Protein AF-A0A2T6B1M5-F1 (afdb_monomer_lite)

Sequence (94 aa):
MTPRPEGADEAAVIGRLITDAFATAAHSDGNEAEIVAALRASGDLLLSLVCEDGHGLTGHIAASPSPSAARRAGPVSRQSPSHRVASGRVSAML

Radius of gyration: 15.48 Å; chains: 1; bounding box: 40×31×40 Å

Structure (mmCIF, N/CA/C/O backbone):
data_AF-A0A2T6B1M5-F1
#
_entry.id   AF-A0A2T6B1M5-F1
#
loop_
_atom_site.group_PDB
_atom_site.id
_atom_site.type_symbol
_atom_site.label_atom_id
_atom_site.label_alt_id
_atom_site.label_comp_id
_atom_site.label_asym_id
_atom_site.label_entity_id
_atom_site.label_seq_id
_atom_site.pdbx_PDB_ins_code
_atom_site.Cartn_x
_atom_site.Cartn_y
_atom_site.Cartn_z
_atom_site.occupancy
_atom_site.B_iso_or_equiv
_atom_site.auth_seq_id
_atom_site.auth_comp_id
_atom_site.auth_asym_id
_atom_site.auth_atom_id
_atom_site.pdbx_PDB_model_num
ATOM 1 N N . MET A 1 1 ? -10.355 -8.125 12.110 1.00 72.19 1 MET A N 1
ATOM 2 C CA . MET A 1 1 ? -9.653 -7.526 10.963 1.00 72.19 1 MET A CA 1
ATOM 3 C C . MET A 1 1 ? -8.532 -8.472 10.572 1.00 72.19 1 MET A C 1
ATOM 5 O O . MET A 1 1 ? -7.703 -8.767 11.426 1.00 72.19 1 MET A O 1
ATOM 9 N N . THR A 1 2 ? -8.580 -9.030 9.364 1.00 89.56 2 THR A N 1
ATOM 10 C CA . THR A 1 2 ? -7.658 -10.082 8.900 1.00 89.56 2 THR A CA 1
ATOM 11 C C . THR A 1 2 ? -6.800 -9.512 7.768 1.00 89.56 2 THR A C 1
ATOM 13 O O . THR A 1 2 ? -7.390 -8.985 6.827 1.00 89.56 2 THR A O 1
ATOM 16 N N . PRO A 1 3 ? -5.457 -9.588 7.834 1.00 93.31 3 PRO A N 1
ATOM 17 C CA . PRO A 1 3 ? -4.594 -9.116 6.754 1.00 93.31 3 PRO A CA 1
ATOM 18 C C . PRO A 1 3 ? -4.849 -9.885 5.454 1.00 93.31 3 PRO A C 1
ATOM 20 O O . PRO A 1 3 ? -5.024 -11.106 5.484 1.00 93.31 3 PRO A O 1
ATOM 23 N N . ARG A 1 4 ? -4.822 -9.182 4.320 1.00 96.25 4 ARG A N 1
ATOM 24 C CA . ARG A 1 4 ? -4.945 -9.759 2.973 1.00 96.25 4 ARG A CA 1
ATOM 25 C C . ARG A 1 4 ? -3.844 -9.235 2.047 1.00 96.25 4 ARG A C 1
ATOM 27 O O . ARG A 1 4 ? -3.294 -8.175 2.334 1.00 96.25 4 ARG A O 1
ATOM 34 N N . PRO A 1 5 ? -3.522 -9.935 0.946 1.00 97.00 5 PRO A N 1
ATOM 35 C CA . PRO A 1 5 ? -2.680 -9.368 -0.102 1.00 97.00 5 PRO A CA 1
ATOM 36 C C . PRO A 1 5 ? -3.231 -8.031 -0.607 1.00 97.00 5 PRO A C 1
ATOM 38 O O . PRO A 1 5 ? -4.452 -7.835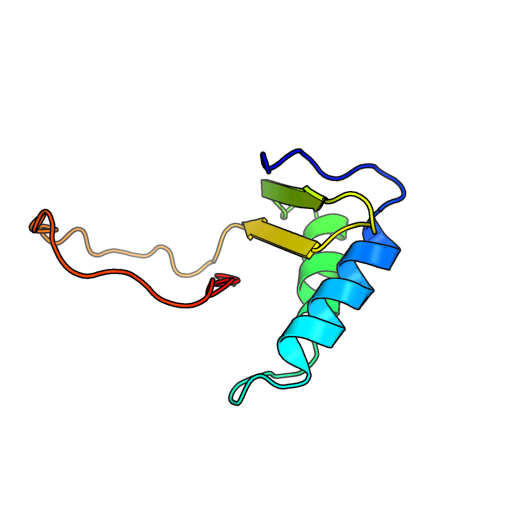 -0.657 1.00 97.00 5 PRO A O 1
ATOM 41 N N . GLU A 1 6 ? -2.328 -7.126 -0.977 1.00 95.62 6 GLU A N 1
ATOM 42 C CA . GLU A 1 6 ? -2.712 -5.908 -1.688 1.00 95.62 6 GLU A CA 1
ATOM 43 C C . GLU A 1 6 ? -3.316 -6.228 -3.064 1.00 95.62 6 GLU A C 1
ATOM 45 O O . GLU A 1 6 ? -2.941 -7.197 -3.728 1.00 95.62 6 GLU A O 1
ATOM 50 N N . GLY A 1 7 ? -4.259 -5.399 -3.493 1.00 95.25 7 GLY A N 1
ATOM 51 C CA . GLY A 1 7 ? -4.780 -5.364 -4.850 1.00 95.25 7 GLY A CA 1
ATOM 52 C C . GLY A 1 7 ? -3.870 -4.562 -5.781 1.00 95.25 7 GLY A C 1
ATOM 53 O O . GLY A 1 7 ? -3.145 -3.664 -5.350 1.00 95.25 7 GLY A O 1
ATOM 54 N N . ALA A 1 8 ? -3.947 -4.855 -7.081 1.00 91.81 8 ALA A N 1
ATOM 55 C CA . ALA A 1 8 ? -3.116 -4.208 -8.100 1.00 91.81 8 ALA A CA 1
ATOM 56 C C . ALA A 1 8 ? -3.294 -2.676 -8.148 1.00 91.81 8 ALA A C 1
ATOM 58 O O . ALA A 1 8 ? -2.336 -1.952 -8.409 1.00 91.81 8 ALA A O 1
ATOM 59 N N . ASP A 1 9 ? -4.494 -2.186 -7.830 1.00 95.06 9 ASP A N 1
ATOM 60 C CA . ASP A 1 9 ? -4.841 -0.761 -7.872 1.00 95.06 9 ASP A CA 1
ATOM 61 C C . ASP A 1 9 ? -4.648 -0.044 -6.520 1.00 95.06 9 ASP A C 1
ATOM 63 O O . ASP A 1 9 ? -4.926 1.148 -6.392 1.00 95.06 9 ASP A O 1
ATOM 67 N N . GLU A 1 10 ? -4.158 -0.743 -5.488 1.00 95.62 10 GLU A N 1
ATOM 68 C CA . GLU A 1 10 ? -4.050 -0.195 -4.127 1.00 95.62 10 GLU A CA 1
ATOM 69 C C . GLU A 1 10 ? -2.712 0.508 -3.852 1.00 95.62 10 GLU A C 1
ATOM 71 O O . GLU A 1 10 ? -2.548 1.149 -2.814 1.00 95.62 10 GLU A O 1
ATOM 76 N N . ALA A 1 11 ? -1.756 0.461 -4.784 1.00 94.81 11 ALA A N 1
ATOM 77 C CA . ALA A 1 11 ? -0.416 1.015 -4.581 1.00 94.81 11 ALA A CA 1
ATOM 78 C C . ALA A 1 11 ? -0.429 2.505 -4.181 1.00 94.81 11 ALA A C 1
ATOM 80 O O . ALA A 1 11 ? 0.342 2.923 -3.316 1.00 94.81 11 ALA A O 1
ATOM 81 N N . ALA A 1 12 ? -1.334 3.303 -4.760 1.00 95.56 12 ALA A N 1
ATOM 82 C CA . ALA A 1 12 ? -1.448 4.729 -4.452 1.00 95.56 12 ALA A CA 1
ATOM 83 C C . ALA A 1 12 ? -1.990 4.992 -3.033 1.00 95.56 12 ALA A C 1
ATOM 85 O O . ALA A 1 12 ? -1.462 5.847 -2.319 1.00 95.56 12 ALA A O 1
ATOM 86 N N . VAL A 1 13 ? -3.019 4.249 -2.603 1.00 95.81 13 VAL A N 1
ATOM 87 C CA . VAL A 1 13 ? -3.591 4.401 -1.253 1.00 95.81 13 VAL A CA 1
ATOM 88 C C . VAL A 1 13 ? -2.634 3.866 -0.185 1.00 95.81 13 VAL A C 1
ATOM 90 O O . VAL A 1 13 ? -2.500 4.475 0.872 1.00 95.81 13 VAL A O 1
ATOM 93 N N . ILE A 1 14 ? -1.889 2.802 -0.493 1.00 95.31 14 ILE A N 1
ATOM 94 C CA . ILE A 1 14 ? -0.831 2.265 0.367 1.00 95.31 14 ILE A CA 1
ATOM 95 C C . ILE A 1 14 ? 0.298 3.283 0.534 1.00 95.31 14 ILE A C 1
ATOM 97 O O . ILE A 1 14 ? 0.725 3.531 1.658 1.00 95.31 14 ILE A O 1
ATOM 101 N N . GLY A 1 15 ? 0.744 3.923 -0.552 1.00 93.94 15 GLY A N 1
ATOM 102 C CA . GLY A 1 15 ? 1.762 4.974 -0.485 1.00 93.94 15 GLY A CA 1
ATOM 103 C C . GLY A 1 15 ? 1.348 6.116 0.442 1.00 93.94 15 GLY A C 1
ATOM 104 O O . GLY A 1 15 ? 2.116 6.508 1.316 1.00 93.94 15 GLY A O 1
ATOM 105 N N . ARG A 1 16 ? 0.099 6.586 0.325 1.00 94.06 16 ARG A N 1
ATOM 106 C CA . ARG A 1 16 ? -0.444 7.614 1.222 1.00 94.06 16 ARG A CA 1
ATOM 107 C C . ARG A 1 16 ? -0.497 7.151 2.676 1.00 94.06 16 ARG A C 1
ATOM 109 O O . ARG A 1 16 ? -0.072 7.896 3.550 1.00 94.06 16 ARG A O 1
ATOM 116 N N . LEU A 1 17 ? -0.966 5.930 2.923 1.00 93.38 17 LEU A N 1
ATOM 117 C CA . LEU A 1 17 ? -1.026 5.347 4.261 1.00 93.38 17 LEU A CA 1
ATOM 118 C C . LEU A 1 17 ? 0.362 5.265 4.915 1.00 93.38 17 LEU A C 1
ATOM 120 O O . LEU A 1 17 ? 0.498 5.580 6.094 1.00 93.38 17 LEU A O 1
ATOM 124 N N . ILE A 1 18 ? 1.393 4.879 4.155 1.00 92.25 18 ILE A N 1
ATOM 125 C CA . ILE A 1 18 ? 2.782 4.855 4.630 1.00 92.25 18 ILE A CA 1
ATOM 126 C C . ILE A 1 18 ? 3.250 6.277 4.954 1.00 92.25 18 ILE A C 1
ATOM 128 O O . ILE A 1 18 ? 3.738 6.515 6.056 1.00 92.25 18 ILE A O 1
ATOM 132 N N . THR A 1 19 ? 3.060 7.236 4.042 1.00 89.94 19 THR A N 1
ATOM 133 C CA . THR A 1 19 ? 3.429 8.640 4.281 1.00 89.94 19 THR A CA 1
ATOM 134 C C . THR A 1 19 ? 2.761 9.192 5.540 1.00 89.94 19 THR A C 1
ATOM 136 O O . THR A 1 19 ? 3.440 9.775 6.381 1.00 89.94 19 THR A O 1
ATOM 139 N N . ASP A 1 20 ? 1.458 8.967 5.711 1.00 89.69 20 ASP A N 1
ATOM 140 C CA . ASP A 1 20 ? 0.706 9.456 6.868 1.00 89.69 20 ASP A CA 1
ATOM 141 C C . ASP A 1 20 ? 1.174 8.782 8.173 1.00 89.69 20 ASP A C 1
ATOM 143 O O . ASP A 1 20 ? 1.303 9.448 9.202 1.00 89.69 20 ASP A O 1
ATOM 147 N N . ALA A 1 21 ? 1.494 7.481 8.139 1.00 86.44 21 ALA A N 1
ATOM 148 C CA . ALA A 1 21 ? 2.005 6.746 9.299 1.00 86.44 21 ALA A CA 1
ATOM 149 C C . ALA A 1 21 ? 3.402 7.218 9.743 1.00 86.44 21 ALA A C 1
ATOM 151 O O . ALA A 1 21 ? 3.695 7.236 10.943 1.00 86.44 21 ALA A O 1
ATOM 152 N N . PHE A 1 22 ? 4.258 7.613 8.795 1.00 83.88 22 PHE A N 1
ATOM 153 C CA . PHE A 1 22 ? 5.622 8.073 9.072 1.00 83.88 22 PHE A CA 1
ATOM 154 C C . PHE A 1 22 ? 5.733 9.586 9.293 1.00 83.88 22 PHE A C 1
ATOM 156 O O . PHE A 1 22 ? 6.665 10.012 9.968 1.00 83.88 22 PHE A O 1
ATOM 163 N N . ALA A 1 23 ? 4.753 10.392 8.870 1.00 83.06 23 ALA A N 1
ATOM 164 C CA . ALA A 1 23 ? 4.753 11.849 9.055 1.00 83.06 23 ALA A CA 1
ATOM 165 C C . ALA A 1 23 ? 4.924 12.300 10.520 1.00 83.06 23 ALA A C 1
ATOM 167 O O . ALA A 1 23 ? 5.435 13.388 10.782 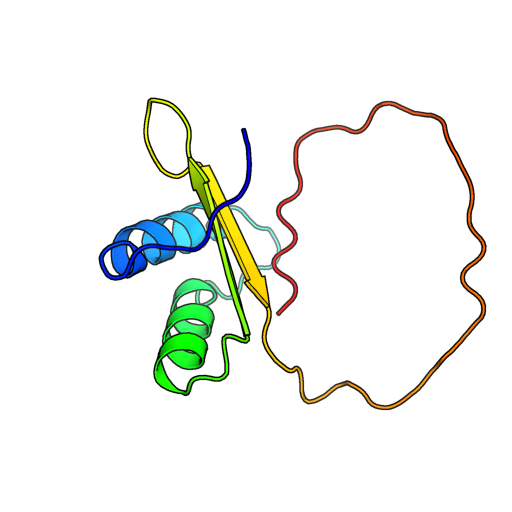1.00 83.06 23 ALA A O 1
ATOM 168 N N . THR A 1 24 ? 4.504 11.476 11.488 1.00 74.62 24 THR A N 1
ATOM 169 C CA . THR A 1 24 ? 4.652 11.755 12.929 1.00 74.62 24 THR A CA 1
ATOM 170 C C . THR A 1 24 ? 5.711 10.895 13.622 1.00 74.62 24 THR A C 1
ATOM 172 O O . THR A 1 24 ? 5.861 10.965 14.843 1.00 74.62 24 THR A O 1
ATOM 175 N N . ALA A 1 25 ? 6.426 10.042 12.886 1.00 72.62 25 ALA A N 1
ATOM 176 C CA . ALA A 1 25 ? 7.432 9.166 13.465 1.00 72.62 25 ALA A CA 1
ATOM 177 C C . ALA A 1 25 ? 8.711 9.960 13.762 1.00 72.62 25 ALA A C 1
ATOM 179 O O . ALA A 1 25 ?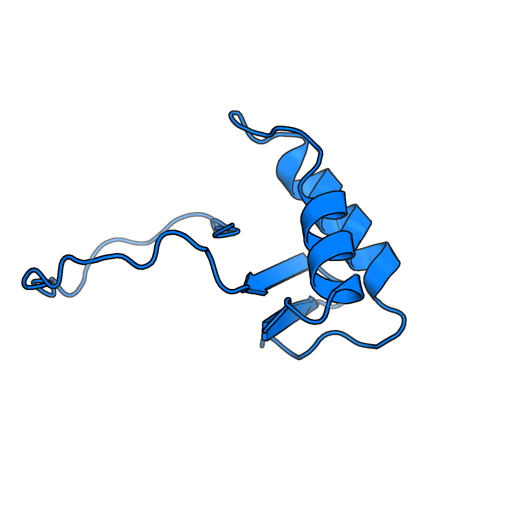 9.299 10.572 12.875 1.00 72.62 25 ALA A O 1
ATOM 180 N N . ALA A 1 26 ? 9.161 9.910 15.021 1.00 65.12 26 ALA A N 1
ATOM 181 C CA . ALA A 1 26 ? 10.338 10.639 15.509 1.00 65.12 26 ALA A CA 1
ATOM 182 C C . ALA A 1 26 ? 11.647 10.308 14.759 1.00 65.12 26 ALA A C 1
ATOM 184 O O . ALA A 1 26 ? 12.605 11.074 14.833 1.00 65.12 26 ALA A O 1
ATOM 185 N N . HIS A 1 27 ? 11.681 9.178 14.048 1.00 61.84 27 HIS A N 1
ATOM 186 C CA . HIS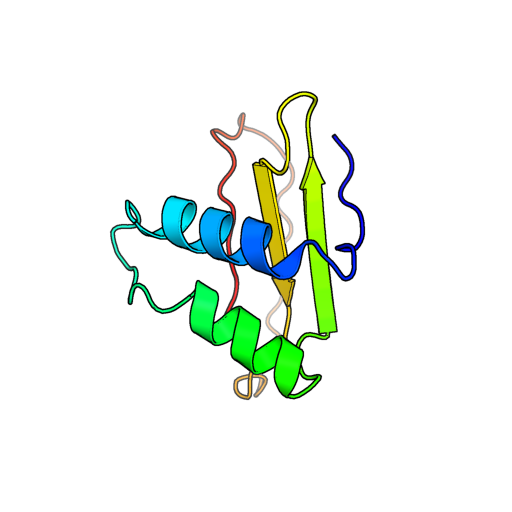 A 1 27 ? 12.783 8.736 13.198 1.00 61.84 27 HIS A CA 1
ATOM 187 C C . HIS A 1 27 ? 12.226 8.273 11.847 1.00 61.84 27 HIS A C 1
ATOM 189 O O . HIS A 1 27 ? 12.168 7.074 11.583 1.00 61.84 27 HIS A O 1
ATOM 195 N N . SER A 1 28 ? 11.750 9.220 11.041 1.00 69.50 28 SER A N 1
ATOM 196 C CA . SER A 1 28 ? 11.359 8.995 9.647 1.00 69.50 28 SER A CA 1
ATOM 197 C C . SER A 1 28 ? 12.281 9.780 8.721 1.00 69.50 28 SER A C 1
ATOM 199 O O . SER A 1 28 ? 12.591 10.941 8.993 1.00 69.50 28 SER A O 1
ATOM 201 N N . ASP A 1 29 ? 12.707 9.147 7.630 1.00 67.00 29 ASP A N 1
ATOM 202 C CA . ASP A 1 29 ? 13.401 9.837 6.534 1.00 67.00 29 ASP A CA 1
ATOM 203 C C . ASP A 1 29 ? 12.389 10.391 5.514 1.00 67.00 29 ASP A C 1
ATOM 205 O O . ASP A 1 29 ? 12.763 11.095 4.576 1.00 67.00 29 ASP A O 1
ATOM 209 N N . GLY A 1 30 ? 11.098 10.070 5.681 1.00 76.50 30 GLY A N 1
ATOM 210 C CA . GLY A 1 30 ? 9.994 10.552 4.851 1.00 76.50 30 GLY A CA 1
ATOM 211 C C . GLY A 1 30 ? 9.933 9.917 3.461 1.00 76.50 30 GLY A C 1
ATOM 212 O O . GLY A 1 30 ? 9.056 10.268 2.673 1.00 76.50 30 GLY A O 1
ATOM 213 N N . ASN A 1 31 ? 10.845 8.991 3.150 1.00 82.31 31 ASN A N 1
ATOM 214 C CA . ASN A 1 31 ? 10.919 8.293 1.865 1.00 82.31 31 ASN A CA 1
ATOM 215 C C . ASN A 1 31 ? 10.419 6.836 1.942 1.00 82.31 31 ASN A C 1
ATOM 217 O O . ASN A 1 31 ? 10.546 6.071 0.994 1.00 82.31 31 ASN A O 1
ATOM 221 N N . GLU A 1 32 ? 9.790 6.427 3.043 1.00 87.62 32 GLU A N 1
ATOM 222 C CA . GLU A 1 32 ? 9.351 5.044 3.260 1.00 87.62 32 GLU A CA 1
ATOM 223 C C . GLU A 1 32 ? 8.361 4.571 2.180 1.00 87.62 32 GLU A C 1
ATOM 225 O O . GLU A 1 32 ? 8.430 3.430 1.718 1.00 87.62 32 GLU A O 1
ATOM 230 N N . ALA A 1 33 ? 7.481 5.464 1.713 1.00 89.12 33 ALA A N 1
ATOM 231 C CA . ALA A 1 33 ? 6.578 5.180 0.598 1.00 89.12 33 ALA A CA 1
ATOM 232 C C . ALA A 1 33 ? 7.339 4.967 -0.726 1.00 89.12 33 ALA A C 1
ATOM 234 O O . ALA A 1 33 ? 6.964 4.101 -1.520 1.00 89.12 33 ALA A O 1
ATOM 235 N N . GLU A 1 34 ? 8.424 5.714 -0.948 1.00 89.31 34 GLU A N 1
ATOM 236 C CA . GLU A 1 34 ? 9.284 5.580 -2.128 1.00 89.31 34 GLU A CA 1
ATOM 237 C C . GLU A 1 34 ? 10.071 4.265 -2.095 1.00 89.31 34 GLU A C 1
ATOM 239 O O . GLU A 1 34 ? 10.145 3.580 -3.113 1.00 89.31 34 GLU A O 1
ATOM 244 N N . ILE A 1 35 ? 10.570 3.849 -0.925 1.00 88.88 35 ILE A N 1
ATOM 245 C CA . ILE A 1 35 ? 11.253 2.555 -0.747 1.00 88.88 35 ILE A CA 1
ATOM 246 C C . ILE A 1 35 ? 10.312 1.406 -1.097 1.00 88.88 35 ILE A C 1
ATOM 248 O O . ILE A 1 35 ? 10.666 0.530 -1.885 1.00 88.88 35 ILE A O 1
ATOM 252 N N . VAL A 1 36 ? 9.089 1.417 -0.559 1.00 90.50 36 VAL A N 1
ATOM 253 C CA . VAL A 1 36 ? 8.093 0.380 -0.862 1.00 90.50 36 VAL A CA 1
ATOM 254 C C . VAL A 1 36 ? 7.728 0.383 -2.352 1.00 90.50 36 VAL A C 1
ATOM 256 O O . VAL A 1 36 ? 7.561 -0.685 -2.945 1.00 90.50 36 VAL A O 1
ATOM 259 N N . ALA A 1 37 ? 7.631 1.555 -2.988 1.00 91.25 37 ALA A N 1
ATOM 260 C CA . ALA A 1 37 ? 7.398 1.653 -4.429 1.00 91.25 37 ALA A CA 1
ATOM 261 C C . ALA A 1 37 ? 8.568 1.078 -5.249 1.00 91.25 37 ALA A C 1
ATOM 263 O O . ALA A 1 37 ? 8.332 0.318 -6.190 1.00 91.25 37 ALA A O 1
ATOM 264 N N . ALA A 1 38 ? 9.810 1.381 -4.866 1.00 90.31 38 ALA A N 1
ATOM 265 C CA . ALA A 1 38 ? 11.012 0.881 -5.525 1.00 90.31 38 ALA A CA 1
ATOM 266 C C . ALA A 1 38 ? 11.140 -0.645 -5.407 1.00 90.31 38 ALA A C 1
ATOM 268 O O . ALA A 1 38 ? 11.350 -1.311 -6.418 1.00 90.31 38 ALA A O 1
ATOM 269 N N . LEU A 1 39 ? 10.926 -1.204 -4.211 1.00 91.25 39 LEU A N 1
ATOM 270 C CA . LEU A 1 39 ? 10.940 -2.654 -3.971 1.00 91.25 39 LEU A CA 1
ATOM 271 C C . LEU A 1 39 ? 9.857 -3.381 -4.777 1.00 91.25 39 LEU A C 1
ATOM 273 O O . LEU A 1 39 ? 10.081 -4.476 -5.290 1.00 91.25 39 LEU A O 1
ATOM 277 N N . ARG A 1 40 ? 8.672 -2.774 -4.920 1.00 91.81 40 ARG A N 1
ATOM 278 C CA . ARG A 1 40 ? 7.607 -3.331 -5.766 1.00 91.81 40 ARG A CA 1
ATOM 279 C C . ARG A 1 40 ? 8.013 -3.329 -7.237 1.00 91.81 40 ARG A C 1
ATOM 281 O O . ARG A 1 40 ? 7.804 -4.323 -7.924 1.00 91.81 40 ARG A O 1
ATOM 288 N N . ALA A 1 41 ? 8.602 -2.233 -7.713 1.00 92.81 41 ALA A N 1
ATOM 289 C CA . ALA A 1 41 ? 9.043 -2.100 -9.098 1.00 92.81 41 ALA A CA 1
ATOM 290 C C . ALA A 1 41 ? 10.223 -3.025 -9.445 1.00 92.81 41 ALA A C 1
ATOM 292 O O . ALA A 1 41 ? 10.294 -3.510 -10.573 1.00 92.81 41 ALA A O 1
ATOM 293 N N . SER A 1 42 ? 11.127 -3.294 -8.495 1.00 90.94 42 SER A N 1
ATOM 294 C CA . SER A 1 42 ? 12.246 -4.227 -8.686 1.00 90.94 42 SER A CA 1
ATOM 295 C C . SER A 1 42 ? 11.849 -5.700 -8.540 1.00 90.94 42 SER A C 1
ATOM 297 O O . SER A 1 42 ? 12.612 -6.577 -8.937 1.00 90.94 42 SER A O 1
ATOM 299 N N . GLY A 1 43 ? 10.656 -5.982 -8.004 1.00 89.94 43 GLY A N 1
ATOM 300 C CA . GLY A 1 43 ? 10.208 -7.339 -7.683 1.00 89.94 43 GLY A CA 1
ATOM 301 C C . GLY A 1 43 ? 10.784 -7.889 -6.373 1.00 89.94 43 GLY A C 1
ATOM 302 O O . GLY A 1 43 ? 10.574 -9.060 -6.065 1.00 89.94 43 GLY A O 1
ATOM 303 N N . ASP A 1 44 ? 11.469 -7.057 -5.583 1.00 90.62 44 ASP A N 1
ATOM 304 C CA . ASP A 1 44 ? 12.063 -7.440 -4.296 1.00 90.62 44 ASP A CA 1
ATOM 305 C C . ASP A 1 44 ? 11.078 -7.329 -3.118 1.00 90.62 44 ASP A C 1
ATOM 307 O O . ASP A 1 44 ? 11.407 -7.685 -1.986 1.00 90.62 44 ASP A O 1
ATOM 311 N N . LEU A 1 45 ? 9.853 -6.851 -3.350 1.00 91.31 45 LEU A N 1
ATOM 312 C CA . LEU A 1 45 ? 8.792 -6.839 -2.343 1.00 91.31 45 LEU A CA 1
ATOM 313 C C . LEU A 1 45 ? 8.176 -8.243 -2.191 1.00 91.31 45 LEU A C 1
ATOM 315 O O . LEU A 1 45 ? 7.165 -8.567 -2.810 1.00 91.31 45 LEU A O 1
ATOM 319 N N . LEU A 1 46 ? 8.795 -9.085 -1.356 1.00 90.31 46 LEU A N 1
ATOM 320 C CA . LEU A 1 46 ? 8.393 -10.482 -1.121 1.00 90.31 46 LEU A CA 1
ATOM 321 C C . LEU A 1 46 ? 6.996 -10.623 -0.512 1.00 90.31 46 LEU A C 1
ATOM 323 O O . LEU A 1 46 ? 6.321 -11.630 -0.725 1.00 90.31 46 LEU A O 1
ATOM 327 N N . LEU A 1 47 ? 6.589 -9.649 0.299 1.00 92.50 47 LEU A N 1
ATOM 328 C CA . LEU A 1 47 ? 5.288 -9.627 0.948 1.00 92.50 47 LEU A CA 1
ATOM 329 C C . LEU A 1 47 ? 4.744 -8.206 0.937 1.00 92.50 47 LEU A C 1
ATOM 331 O O . LEU A 1 47 ? 5.445 -7.276 1.331 1.00 92.50 47 LEU A O 1
ATOM 335 N N . SER A 1 48 ? 3.476 -8.073 0.559 1.00 93.62 48 SER A N 1
ATOM 336 C CA . SER A 1 48 ? 2.703 -6.852 0.748 1.00 93.62 48 SER A CA 1
ATOM 337 C C . SER A 1 48 ? 1.296 -7.215 1.205 1.00 93.62 48 SER A C 1
ATOM 339 O O . SER A 1 48 ? 0.510 -7.790 0.446 1.00 93.62 48 SER A O 1
ATOM 341 N N . LEU A 1 49 ? 1.001 -6.938 2.473 1.00 96.06 49 LEU A N 1
ATOM 342 C CA . LEU A 1 49 ? -0.308 -7.166 3.069 1.00 96.06 49 LEU A CA 1
ATOM 343 C C . LEU A 1 49 ? -0.925 -5.844 3.489 1.00 96.06 49 LEU A C 1
ATOM 345 O O . LEU A 1 49 ? -0.253 -4.973 4.038 1.00 96.06 49 LEU A O 1
ATOM 349 N N . VAL A 1 50 ? -2.230 -5.746 3.299 1.00 95.75 50 VAL A N 1
ATOM 350 C CA . VAL A 1 50 ? -3.043 -4.639 3.777 1.00 95.75 50 VAL A CA 1
ATOM 351 C C . VAL A 1 50 ? -4.060 -5.138 4.784 1.00 95.75 50 VAL A C 1
ATOM 353 O O . VAL A 1 50 ? -4.525 -6.282 4.744 1.00 95.75 50 VAL A O 1
ATOM 356 N N . CYS A 1 51 ? -4.417 -4.249 5.694 1.00 95.12 51 CYS A N 1
ATOM 357 C CA . CYS A 1 51 ? -5.547 -4.426 6.581 1.00 95.12 51 CYS A CA 1
ATOM 358 C C . CYS A 1 51 ? -6.553 -3.317 6.256 1.00 95.12 51 CYS A C 1
ATOM 360 O O . CYS A 1 51 ? -6.181 -2.145 6.234 1.00 95.12 51 CYS A O 1
ATOM 362 N N . GLU A 1 52 ? -7.818 -3.678 6.050 1.00 93.06 52 GLU A N 1
ATOM 363 C CA . GLU A 1 52 ? -8.925 -2.734 5.856 1.00 93.06 52 GLU A CA 1
ATOM 364 C C . GLU A 1 52 ? -10.030 -2.838 6.921 1.00 93.06 52 GLU A C 1
ATOM 366 O O . GLU A 1 52 ? -10.257 -3.899 7.515 1.00 93.06 52 GLU A O 1
ATOM 371 N N . ASP A 1 53 ? -10.725 -1.728 7.149 1.00 89.94 53 ASP A N 1
ATOM 372 C CA . ASP A 1 53 ? -11.993 -1.677 7.871 1.00 89.94 53 ASP A CA 1
ATOM 373 C C . ASP A 1 53 ? -13.098 -1.056 6.992 1.00 89.94 53 ASP A C 1
ATOM 375 O O . ASP A 1 53 ? -12.918 -0.854 5.791 1.00 89.94 53 ASP A O 1
ATOM 379 N N . GLY A 1 54 ? -14.269 -0.766 7.569 1.00 86.88 54 GLY A N 1
ATOM 380 C CA . GLY A 1 54 ? -15.400 -0.181 6.835 1.00 86.88 54 GLY A CA 1
ATOM 381 C C . GLY A 1 54 ? -15.149 1.216 6.243 1.00 86.88 54 GLY A C 1
ATOM 382 O O . GLY A 1 54 ? -16.022 1.732 5.547 1.00 86.88 54 GLY A O 1
ATOM 383 N N . HIS A 1 55 ? -13.993 1.827 6.511 1.00 88.56 55 HIS A N 1
ATOM 384 C CA . HIS A 1 55 ? -13.598 3.156 6.053 1.00 88.56 55 HIS A CA 1
ATOM 385 C C . HIS A 1 55 ? -12.359 3.148 5.142 1.00 88.56 55 HIS A C 1
ATOM 387 O O . HIS A 1 55 ? -11.983 4.208 4.642 1.00 88.56 55 HIS A O 1
ATOM 393 N N . GLY A 1 56 ? -11.753 1.983 4.884 1.00 90.69 56 GLY A N 1
ATOM 394 C CA . GLY A 1 56 ? -10.627 1.826 3.961 1.00 90.69 56 GLY A CA 1
ATOM 395 C C . GLY A 1 56 ? -9.425 1.115 4.579 1.00 90.69 56 GLY A C 1
ATOM 396 O O . GLY A 1 56 ? -9.545 0.408 5.580 1.00 90.69 56 GLY A O 1
ATOM 397 N N . LEU A 1 57 ? -8.252 1.280 3.960 1.00 94.06 57 LEU A N 1
ATOM 398 C CA . LEU A 1 57 ? -7.011 0.683 4.455 1.00 94.06 57 LEU A CA 1
ATOM 399 C C . LEU A 1 57 ? -6.537 1.399 5.722 1.00 94.06 57 LEU A C 1
ATOM 401 O O . LEU A 1 57 ? -6.419 2.621 5.740 1.00 94.06 57 LEU A O 1
ATOM 405 N N . THR A 1 58 ? -6.207 0.635 6.760 1.00 94.12 58 THR A N 1
ATOM 406 C CA . THR A 1 58 ? -5.719 1.176 8.039 1.00 94.12 58 THR A CA 1
ATOM 407 C C . THR A 1 58 ? -4.326 0.684 8.415 1.00 94.12 58 THR A C 1
ATOM 409 O O . THR A 1 58 ? -3.719 1.202 9.350 1.00 94.12 58 THR A O 1
ATOM 412 N N . GLY A 1 59 ? -3.793 -0.304 7.693 1.00 91.25 59 GLY A N 1
ATOM 413 C CA . GLY A 1 59 ? -2.445 -0.807 7.918 1.00 91.25 59 GLY A CA 1
ATOM 414 C C . GLY A 1 59 ? -1.839 -1.435 6.673 1.00 91.25 59 GLY A C 1
ATOM 415 O O . GLY A 1 59 ? -2.548 -1.973 5.821 1.00 91.25 59 GLY A O 1
ATOM 416 N N . HIS A 1 60 ? -0.512 -1.385 6.606 1.00 94.31 60 HIS A N 1
ATOM 417 C CA . HIS A 1 60 ? 0.290 -2.014 5.566 1.00 94.31 60 HIS A CA 1
ATOM 418 C C . HIS A 1 60 ? 1.492 -2.724 6.194 1.00 94.31 60 HIS A C 1
ATOM 420 O O . HIS A 1 60 ? 2.093 -2.221 7.144 1.00 94.31 60 HIS A O 1
ATOM 426 N N . ILE A 1 61 ? 1.800 -3.920 5.695 1.00 92.81 61 ILE A N 1
ATOM 427 C CA . ILE A 1 61 ? 2.949 -4.729 6.099 1.00 92.81 61 ILE A CA 1
ATOM 428 C C . ILE A 1 61 ? 3.709 -5.096 4.829 1.00 92.81 61 ILE A C 1
ATOM 430 O O . ILE A 1 61 ? 3.177 -5.799 3.969 1.00 92.81 61 ILE A O 1
ATOM 434 N N . ALA A 1 62 ? 4.961 -4.657 4.748 1.00 91.12 62 ALA A N 1
ATOM 435 C CA . ALA A 1 62 ? 5.891 -5.000 3.683 1.00 91.12 62 ALA A CA 1
ATOM 436 C C . ALA A 1 62 ? 7.054 -5.836 4.220 1.00 91.12 62 ALA A C 1
ATOM 438 O O . ALA A 1 62 ? 7.512 -5.616 5.342 1.00 91.12 62 ALA A O 1
ATOM 439 N N . ALA A 1 63 ? 7.548 -6.767 3.405 1.00 89.56 63 ALA A N 1
ATOM 440 C CA . ALA A 1 63 ? 8.825 -7.431 3.642 1.00 89.56 63 ALA A CA 1
ATOM 441 C C . ALA A 1 63 ? 9.611 -7.567 2.336 1.00 89.56 63 ALA A C 1
ATOM 443 O O . ALA A 1 63 ? 9.055 -7.949 1.305 1.00 89.56 63 ALA A O 1
ATOM 444 N N . SER A 1 64 ? 10.911 -7.308 2.409 1.00 85.19 64 SER A N 1
ATOM 445 C CA . SER A 1 64 ? 11.873 -7.477 1.320 1.00 85.19 64 SER A CA 1
ATOM 446 C C . SER A 1 64 ? 13.141 -8.163 1.836 1.00 85.19 64 SER A C 1
ATOM 448 O O . SER A 1 64 ? 13.378 -8.193 3.049 1.00 85.19 64 SER A O 1
ATOM 450 N N . PRO A 1 65 ? 13.985 -8.731 0.958 1.00 82.81 65 PRO A N 1
ATOM 451 C CA . PRO A 1 65 ? 15.313 -9.161 1.356 1.00 82.81 65 PRO A CA 1
ATOM 452 C C . PRO A 1 65 ? 16.099 -7.931 1.819 1.00 82.81 65 PRO A C 1
ATOM 454 O O . PRO A 1 65 ? 16.195 -6.950 1.084 1.00 82.81 65 PRO A O 1
ATOM 457 N N . SER A 1 66 ? 16.692 -7.980 3.012 1.00 69.44 66 SER A N 1
ATOM 458 C CA . SER A 1 66 ? 17.714 -7.008 3.396 1.00 69.44 66 SER A CA 1
ATOM 459 C C . SER A 1 66 ? 19.102 -7.618 3.154 1.00 69.44 66 SER A C 1
ATOM 461 O O . SER A 1 66 ? 19.330 -8.790 3.479 1.00 69.44 66 SER A O 1
ATOM 463 N N . PRO A 1 67 ? 20.069 -6.863 2.598 1.00 54.66 67 PRO A N 1
ATOM 464 C CA . PRO A 1 67 ? 21.437 -7.356 2.397 1.00 54.66 67 PRO A CA 1
ATOM 465 C C . PRO A 1 67 ? 22.153 -7.697 3.722 1.00 54.66 67 PRO A C 1
ATOM 467 O O . PRO A 1 67 ? 23.193 -8.356 3.729 1.00 54.66 67 PRO A O 1
ATOM 470 N N . SER A 1 68 ? 21.577 -7.312 4.862 1.00 47.88 68 SER A N 1
ATOM 471 C CA . SER A 1 68 ? 22.107 -7.492 6.214 1.00 47.88 68 SER A CA 1
ATOM 472 C C . SER A 1 68 ? 21.673 -8.810 6.874 1.00 47.88 68 SER A C 1
ATOM 474 O O . SER A 1 68 ? 21.342 -8.834 8.055 1.00 47.88 68 SER A O 1
ATOM 476 N N . ALA A 1 69 ? 21.699 -9.932 6.153 1.00 46.94 69 ALA A N 1
ATOM 477 C CA . ALA A 1 69 ? 21.452 -11.264 6.721 1.00 46.94 69 ALA A CA 1
ATOM 478 C C . ALA A 1 69 ? 22.754 -12.070 6.909 1.00 46.94 69 ALA A C 1
ATOM 480 O O . ALA A 1 69 ? 22.838 -13.248 6.568 1.00 46.94 69 ALA A O 1
ATOM 481 N N . ALA A 1 70 ? 23.799 -11.454 7.471 1.00 36.41 70 ALA A N 1
ATOM 482 C CA . ALA A 1 70 ? 25.037 -12.141 7.840 1.00 36.41 70 ALA A CA 1
ATOM 483 C C . ALA A 1 70 ? 25.147 -12.340 9.369 1.00 36.41 70 ALA A C 1
ATOM 485 O O . ALA A 1 70 ? 25.729 -11.529 10.079 1.00 36.41 70 ALA A O 1
ATOM 486 N N . ARG A 1 71 ? 24.647 -13.493 9.845 1.00 41.59 71 ARG A N 1
ATOM 487 C CA . ARG A 1 71 ? 25.004 -14.208 11.099 1.00 41.59 71 ARG A CA 1
ATOM 488 C C . ARG A 1 71 ? 24.893 -13.459 12.445 1.00 41.59 71 ARG A C 1
ATOM 490 O O . ARG A 1 71 ? 25.821 -12.778 12.875 1.00 41.59 71 ARG A O 1
ATOM 497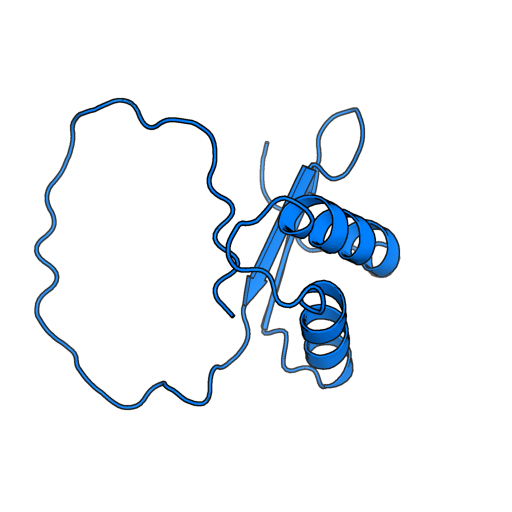 N N . ARG A 1 72 ? 23.917 -13.895 13.253 1.00 34.81 72 ARG A N 1
ATOM 498 C CA . ARG A 1 72 ? 24.177 -14.635 14.511 1.00 34.81 72 ARG A CA 1
ATOM 499 C C . ARG A 1 72 ? 22.901 -15.326 15.008 1.00 34.81 72 ARG A C 1
ATOM 501 O O . ARG A 1 72 ? 22.002 -14.686 15.535 1.00 34.81 72 ARG A O 1
ATOM 508 N N . ALA A 1 73 ? 22.848 -16.648 14.855 1.00 48.59 73 ALA A N 1
ATOM 509 C CA . ALA A 1 73 ? 21.957 -17.490 15.642 1.00 48.59 73 ALA A CA 1
ATOM 510 C C . ALA A 1 73 ? 22.470 -17.490 17.094 1.00 48.59 73 ALA A C 1
ATOM 512 O O . ALA A 1 73 ? 23.505 -18.085 17.387 1.00 48.59 73 ALA A O 1
ATOM 513 N N . GLY A 1 74 ? 21.785 -16.764 17.975 1.00 36.00 74 GLY A N 1
ATOM 514 C CA . GLY A 1 74 ? 21.892 -16.886 19.430 1.00 36.00 74 GLY A CA 1
ATOM 515 C C . GLY A 1 74 ? 20.563 -17.412 19.988 1.00 36.00 74 GLY A C 1
ATOM 516 O O . GLY A 1 74 ? 19.536 -17.254 19.324 1.00 36.00 74 GLY A O 1
ATOM 517 N N . PRO A 1 75 ? 20.544 -18.072 21.159 1.00 37.16 75 PRO A N 1
ATOM 518 C CA . PRO A 1 75 ? 19.335 -18.704 21.672 1.00 37.16 75 PRO A CA 1
ATOM 519 C C . PRO A 1 75 ? 18.302 -17.632 22.042 1.00 37.16 75 PRO A C 1
ATOM 521 O O . PRO A 1 75 ? 18.545 -16.802 22.914 1.00 37.16 75 PRO A O 1
ATOM 524 N N . VAL A 1 76 ? 17.139 -17.642 21.390 1.00 36.12 76 VAL A N 1
ATOM 525 C CA . VAL A 1 76 ? 15.987 -16.845 21.829 1.00 36.12 76 VAL A CA 1
ATOM 526 C C . VAL A 1 76 ? 15.277 -17.620 22.935 1.00 36.12 76 VAL A C 1
ATOM 528 O O . VAL A 1 76 ? 14.570 -18.595 22.680 1.00 36.12 76 VAL A O 1
ATOM 531 N N . SER A 1 77 ? 15.474 -17.181 24.177 1.00 33.31 77 SER A N 1
ATOM 532 C CA . SER A 1 77 ? 14.621 -17.559 25.303 1.00 33.31 77 SER A CA 1
ATOM 533 C C . SER A 1 77 ? 13.207 -17.025 25.068 1.00 33.31 77 SER A C 1
ATOM 535 O O . SER A 1 77 ? 13.004 -15.820 24.926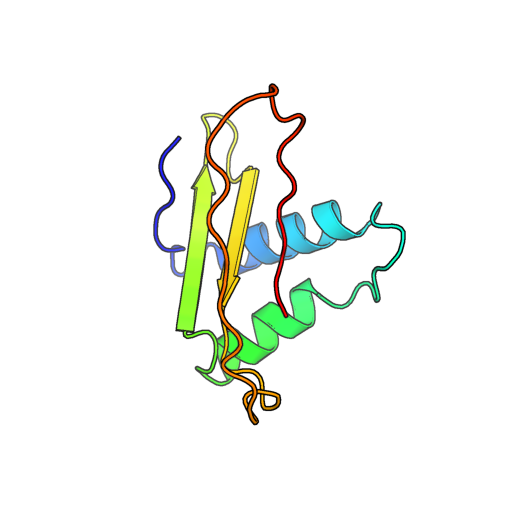 1.00 33.31 77 SER A O 1
ATOM 537 N N . ARG A 1 78 ? 12.211 -17.919 25.046 1.00 38.56 78 ARG A N 1
ATOM 538 C CA . ARG A 1 78 ? 10.798 -17.540 25.170 1.00 38.56 78 ARG A CA 1
ATOM 539 C C . ARG A 1 78 ? 10.514 -17.170 26.621 1.00 38.56 78 ARG A C 1
ATOM 541 O O . ARG A 1 78 ? 10.768 -17.974 27.514 1.00 38.56 78 ARG A O 1
ATOM 548 N N . GLN A 1 79 ? 9.888 -16.019 26.836 1.00 32.06 79 GLN A N 1
ATOM 549 C CA . GLN A 1 79 ? 9.155 -15.743 28.066 1.00 32.06 79 GLN A CA 1
ATOM 550 C C . GLN A 1 79 ? 7.698 -15.448 27.697 1.00 32.06 79 GLN A C 1
ATOM 552 O O . GLN A 1 79 ? 7.376 -14.426 27.098 1.00 32.06 79 GLN A O 1
ATOM 557 N N . SER A 1 80 ? 6.834 -16.420 27.989 1.00 28.19 80 SER A N 1
ATOM 558 C CA . SER A 1 80 ? 5.373 -16.279 28.012 1.00 28.19 80 SER A CA 1
ATOM 559 C C . SER A 1 80 ? 4.940 -15.648 29.357 1.00 28.19 80 SER A C 1
ATOM 561 O O . SER A 1 80 ? 5.762 -15.516 30.261 1.00 28.19 80 SER A O 1
ATOM 563 N N . PRO A 1 81 ? 3.646 -15.382 29.591 1.00 49.47 81 PRO A N 1
ATOM 564 C CA . PRO A 1 81 ? 2.885 -14.251 29.075 1.00 49.47 81 PRO A CA 1
ATOM 565 C C . PRO A 1 81 ? 2.309 -13.430 30.243 1.00 49.47 81 PRO A C 1
ATOM 567 O O . PRO A 1 81 ? 1.724 -13.995 31.160 1.00 49.47 81 PRO A O 1
ATOM 570 N N . SER A 1 82 ? 2.408 -12.104 30.218 1.00 30.86 82 SER A N 1
ATOM 571 C CA . SER A 1 82 ? 1.533 -11.205 30.988 1.00 30.86 82 SER A CA 1
ATOM 572 C C . SER A 1 82 ? 1.822 -9.763 30.601 1.00 30.86 82 SER A C 1
ATOM 574 O O . SER A 1 82 ? 2.942 -9.439 30.227 1.00 30.86 82 SER A O 1
ATOM 576 N N . HIS A 1 83 ? 0.810 -8.917 30.767 1.00 30.09 83 HIS A N 1
ATOM 577 C CA . HIS A 1 83 ? 0.762 -7.482 30.472 1.00 30.09 83 HIS A CA 1
ATOM 578 C C . HIS A 1 83 ? 0.278 -7.115 29.063 1.00 30.09 83 HIS A C 1
ATOM 580 O O . HIS A 1 83 ? 1.021 -7.044 28.096 1.00 30.09 83 HIS A O 1
ATOM 586 N N . ARG A 1 84 ? -1.036 -6.860 29.016 1.00 38.78 84 ARG A N 1
ATOM 587 C CA . ARG A 1 84 ? -1.751 -5.859 28.207 1.00 38.78 84 ARG A CA 1
ATOM 588 C C . ARG A 1 84 ? -0.813 -4.965 27.363 1.00 38.78 84 ARG A C 1
ATOM 590 O O . ARG A 1 84 ? -0.171 -4.073 27.906 1.00 38.78 84 ARG A O 1
ATOM 597 N N . VAL A 1 85 ? -0.787 -5.182 26.048 1.00 32.06 85 VAL A N 1
ATOM 598 C CA . VAL A 1 85 ? -0.088 -4.346 25.049 1.00 32.06 85 VAL A CA 1
ATOM 599 C C . VAL A 1 85 ? -1.190 -3.646 24.244 1.00 32.06 85 VAL A C 1
ATOM 601 O O . VAL A 1 85 ? -1.966 -4.309 23.570 1.00 32.06 85 VAL A O 1
ATOM 604 N N . ALA A 1 86 ? -1.550 -2.399 24.552 1.00 27.17 86 ALA A N 1
ATOM 605 C CA . ALA A 1 86 ? -0.866 -1.162 24.165 1.00 27.17 86 ALA A CA 1
ATOM 606 C C . ALA A 1 86 ? -0.795 -1.011 22.636 1.00 27.17 86 ALA A C 1
ATOM 608 O O . ALA A 1 86 ? -0.006 -1.685 21.990 1.00 27.17 86 ALA A O 1
ATOM 609 N N . SER A 1 87 ? -1.668 -0.136 22.120 1.00 30.78 87 SER A N 1
ATOM 610 C CA . SER A 1 87 ? -1.609 0.601 20.848 1.00 30.78 87 SER A CA 1
ATOM 611 C C . SER A 1 87 ? -0.703 0.009 19.763 1.00 30.78 87 SER A C 1
ATOM 613 O O . SER A 1 87 ? 0.522 0.061 19.873 1.00 30.78 87 SER A O 1
ATOM 615 N N . GLY A 1 88 ? -1.326 -0.535 18.713 1.00 25.55 88 GLY A N 1
ATOM 616 C CA . GLY A 1 88 ? -0.666 -1.193 17.589 1.00 25.55 88 GLY A CA 1
ATOM 617 C C . GLY A 1 88 ? 0.519 -0.398 17.043 1.00 25.55 88 GLY A C 1
ATOM 618 O O . GLY A 1 88 ? 0.352 0.629 16.395 1.00 25.55 88 GLY A O 1
ATOM 619 N N . ARG A 1 89 ? 1.729 -0.898 17.300 1.00 29.45 89 ARG A N 1
ATOM 620 C CA . ARG A 1 89 ? 2.937 -0.489 16.586 1.00 29.45 89 ARG A CA 1
ATOM 621 C C . ARG A 1 89 ? 2.971 -1.249 15.265 1.00 29.45 89 ARG A C 1
ATOM 623 O O . ARG A 1 89 ? 3.181 -2.459 15.262 1.00 29.45 89 ARG A O 1
ATOM 630 N N . VAL A 1 90 ? 2.763 -0.543 14.159 1.00 36.22 90 VAL A N 1
ATOM 631 C CA . VAL A 1 90 ? 3.128 -1.030 12.826 1.00 36.22 90 VAL A CA 1
ATOM 632 C C . VAL A 1 90 ? 4.646 -0.881 12.724 1.00 36.22 90 VAL A C 1
ATOM 634 O O . VAL A 1 90 ? 5.158 0.213 12.515 1.00 36.22 90 VAL A O 1
ATOM 637 N N . SER A 1 91 ? 5.386 -1.961 12.972 1.00 34.53 91 SER A N 1
ATOM 638 C CA . SER A 1 91 ? 6.811 -2.010 12.640 1.00 34.53 91 SER A CA 1
ATOM 639 C C . SER A 1 91 ? 6.933 -2.304 11.150 1.00 34.53 91 SER A C 1
ATOM 641 O O . SER A 1 91 ? 6.809 -3.458 10.746 1.00 34.53 91 SER A O 1
ATOM 643 N N . ALA A 1 92 ? 7.173 -1.273 10.337 1.00 38.94 92 ALA A N 1
ATOM 644 C CA . ALA A 1 92 ? 7.805 -1.483 9.042 1.00 38.94 92 ALA A CA 1
ATOM 645 C C . ALA A 1 92 ? 9.256 -1.886 9.332 1.00 38.94 92 ALA A C 1
ATOM 647 O O . ALA A 1 92 ? 10.026 -1.105 9.887 1.00 38.94 92 ALA A O 1
ATOM 648 N N . MET A 1 93 ? 9.594 -3.143 9.069 1.00 39.00 93 MET A N 1
ATOM 649 C CA . MET A 1 93 ? 10.970 -3.616 9.126 1.00 39.00 93 MET A CA 1
ATOM 650 C C . MET A 1 93 ? 11.514 -3.502 7.703 1.00 39.00 93 MET A C 1
ATOM 652 O O . MET A 1 93 ? 11.366 -4.433 6.914 1.00 39.00 93 MET A O 1
ATOM 656 N N . LEU A 1 94 ? 12.025 -2.315 7.367 1.00 41.31 94 LEU A N 1
ATOM 657 C CA . LEU A 1 94 ? 12.954 -2.129 6.250 1.00 41.31 94 LEU A CA 1
ATOM 658 C C . LEU A 1 94 ? 14.366 -2.514 6.716 1.00 41.31 94 LEU A C 1
ATOM 660 O O . LEU A 1 94 ? 14.703 -2.190 7.881 1.00 41.31 94 LEU A O 1
#

Organism: NCBI:txid589035

pLDDT: mean 73.18, std 24.86, range [25.55, 97.0]

Foldseek 3Di:
DDKDADDPPCLVVVLVLQLVVQVPPPDDPSCVSVVCVVCVVVVQFPGWIFDADPVGTNDIETDGDDPPPDDDDDDDDDDDDDDDDDDDDPDHPD

Secondary structure (DSSP, 8-state):
---EEPPTT-HHHHHHHHHHHHTT-TT--S-HHHHHHHHHHHT---EEEEEEETTEEEEEEEE---S---------------S---S-------